Protein AF-A0A932I655-F1 (afdb_monomer_lite)

Structure (mmCIF, N/CA/C/O backbone):
data_AF-A0A932I655-F1
#
_entry.id   AF-A0A932I655-F1
#
loop_
_atom_site.group_PDB
_atom_site.id
_atom_site.type_symbol
_atom_site.label_atom_id
_atom_site.label_alt_id
_atom_site.label_comp_id
_atom_site.label_asym_id
_atom_site.label_entity_id
_atom_site.label_seq_id
_atom_site.pdbx_PDB_ins_code
_atom_site.Cartn_x
_atom_site.Cartn_y
_atom_site.Cartn_z
_atom_site.occupancy
_atom_site.B_iso_or_equiv
_atom_site.auth_seq_id
_atom_site.auth_comp_id
_atom_site.auth_asym_id
_atom_site.auth_atom_id
_atom_site.pdbx_PDB_model_num
ATOM 1 N N . MET A 1 1 ? -10.137 10.991 30.815 1.00 61.28 1 MET A N 1
ATOM 2 C CA . MET A 1 1 ? -9.898 9.771 30.017 1.00 61.28 1 MET A CA 1
ATOM 3 C C . MET A 1 1 ? -11.216 9.298 29.441 1.00 61.28 1 MET A C 1
ATOM 5 O O . MET A 1 1 ? -12.185 9.178 30.188 1.00 61.28 1 MET A O 1
ATOM 9 N N . ILE A 1 2 ? -11.272 9.048 28.134 1.00 71.94 2 ILE A N 1
ATOM 10 C CA . ILE A 1 2 ? -12.442 8.443 27.484 1.00 71.94 2 ILE A CA 1
ATOM 11 C C . ILE A 1 2 ? -12.494 6.956 27.869 1.00 71.94 2 ILE A C 1
ATOM 13 O O . ILE A 1 2 ? -11.466 6.283 27.880 1.00 71.94 2 ILE A O 1
ATOM 17 N N . SER A 1 3 ? -13.676 6.441 28.219 1.00 79.00 3 SER A N 1
ATOM 18 C CA . SER A 1 3 ? -13.844 5.015 28.521 1.00 79.00 3 SER A CA 1
ATOM 19 C C . SER A 1 3 ? -13.722 4.162 27.255 1.00 79.00 3 SER A C 1
ATOM 21 O O . SER A 1 3 ? -14.149 4.571 26.174 1.00 79.00 3 SER A O 1
ATOM 23 N N . GLU A 1 4 ? -13.204 2.938 27.385 1.00 71.62 4 GLU A N 1
ATOM 24 C CA . GLU A 1 4 ? -13.080 2.003 26.254 1.00 71.62 4 GLU A CA 1
ATOM 25 C C . GLU A 1 4 ? -14.420 1.719 25.553 1.00 71.62 4 GLU A C 1
ATOM 27 O O . GLU A 1 4 ? -14.463 1.515 24.339 1.00 71.62 4 GLU A O 1
ATOM 32 N N . GLU A 1 5 ? -15.527 1.736 26.298 1.00 74.88 5 GLU A N 1
ATOM 33 C CA . GLU A 1 5 ? -16.875 1.560 25.749 1.00 74.88 5 GLU A CA 1
ATOM 34 C C . GLU A 1 5 ? -17.250 2.694 24.791 1.00 74.88 5 GLU A C 1
ATOM 36 O O . GLU A 1 5 ? -17.739 2.437 23.688 1.00 74.88 5 GLU A O 1
ATOM 41 N N . LYS A 1 6 ? -16.934 3.939 25.165 1.00 72.88 6 LYS A N 1
ATOM 42 C CA . LYS A 1 6 ? -17.226 5.126 24.359 1.00 72.88 6 LYS A CA 1
ATOM 43 C C . LYS A 1 6 ? -16.331 5.198 23.117 1.00 72.88 6 LYS A C 1
ATOM 45 O O . LYS A 1 6 ? -16.801 5.581 22.051 1.00 72.88 6 LYS A O 1
ATOM 50 N N . ILE A 1 7 ? -15.081 4.730 23.206 1.00 75.25 7 ILE A N 1
ATOM 51 C CA . ILE A 1 7 ? -14.186 4.580 22.041 1.00 75.25 7 ILE A CA 1
ATOM 52 C C . ILE A 1 7 ? -14.782 3.598 21.022 1.00 75.25 7 ILE A C 1
ATOM 54 O O . ILE A 1 7 ? -14.847 3.905 19.831 1.00 75.25 7 ILE A O 1
ATOM 58 N N . ARG A 1 8 ? -15.263 2.430 21.471 1.00 74.06 8 ARG A N 1
ATOM 59 C CA . ARG A 1 8 ? -15.875 1.432 20.575 1.00 74.06 8 ARG A CA 1
ATOM 60 C C . ARG A 1 8 ? -17.149 1.946 19.914 1.00 74.06 8 ARG A C 1
ATOM 62 O O . ARG A 1 8 ? -17.414 1.600 18.763 1.00 74.06 8 ARG A O 1
ATOM 69 N N . GLU A 1 9 ? -17.944 2.733 20.627 1.00 78.81 9 GLU A N 1
ATOM 70 C CA . GLU A 1 9 ? -19.159 3.339 20.087 1.00 78.81 9 GLU A CA 1
ATOM 71 C C . GLU A 1 9 ? -18.836 4.359 18.988 1.00 78.81 9 GLU A C 1
ATOM 73 O O . GLU A 1 9 ? -19.359 4.252 17.879 1.00 78.81 9 GLU A O 1
ATOM 78 N N . LEU A 1 10 ? -17.881 5.256 19.239 1.00 76.75 10 LEU A N 1
ATOM 79 C CA . LEU A 1 10 ? -17.416 6.245 18.262 1.00 76.75 10 LEU A CA 1
ATOM 80 C C . LEU A 1 10 ? -16.793 5.582 17.026 1.00 76.75 10 LEU A C 1
ATOM 82 O O . LEU A 1 10 ? -17.091 5.959 15.896 1.00 76.75 10 LEU A O 1
ATOM 86 N N . GLN A 1 11 ? -16.014 4.514 17.207 1.00 71.31 11 GLN A N 1
ATOM 87 C CA . GLN A 1 11 ? -15.482 3.727 16.090 1.00 71.31 11 GLN A CA 1
ATOM 88 C C . GLN A 1 11 ? -16.575 3.009 15.284 1.00 71.31 11 GLN A C 1
ATOM 90 O O . GLN A 1 11 ? -16.427 2.811 14.077 1.00 71.31 11 GLN A O 1
ATOM 95 N N . ARG A 1 12 ? -17.691 2.614 15.913 1.00 75.38 12 ARG A N 1
ATOM 96 C CA . ARG A 1 12 ? -18.853 2.062 15.196 1.00 75.38 12 ARG A CA 1
ATOM 97 C C . ARG A 1 12 ? -19.578 3.130 14.382 1.00 75.38 12 ARG A C 1
ATOM 99 O O . ARG A 1 12 ? -20.025 2.809 13.286 1.00 75.38 12 ARG A O 1
ATOM 106 N N . LEU A 1 13 ? -19.689 4.355 14.891 1.00 73.69 13 LEU A N 1
ATOM 107 C CA . LEU A 1 13 ? -20.274 5.486 14.162 1.00 73.69 13 LEU A CA 1
ATOM 108 C C . LEU A 1 13 ? -19.425 5.857 12.939 1.00 73.69 13 LEU A C 1
ATOM 110 O O . LEU A 1 13 ? -19.951 5.954 11.831 1.00 73.69 13 LEU A O 1
ATOM 114 N N . LEU A 1 14 ? -18.099 5.878 13.097 1.00 71.81 14 LEU A N 1
ATOM 115 C CA . LEU A 1 14 ? -17.158 6.042 11.986 1.00 71.81 14 LEU A CA 1
ATOM 116 C C . LEU A 1 14 ? -17.314 4.957 10.916 1.00 71.81 14 LEU A C 1
ATOM 118 O O . LEU A 1 14 ? -17.383 5.253 9.725 1.00 71.81 14 LEU A O 1
ATOM 122 N N . LYS A 1 15 ? -17.463 3.689 11.321 1.00 68.06 15 LYS A N 1
ATOM 123 C CA . LYS A 1 15 ? -17.730 2.584 10.382 1.00 68.06 15 LYS A CA 1
ATOM 124 C C . LYS A 1 15 ? -19.077 2.696 9.662 1.00 68.06 15 LYS A C 1
ATOM 126 O O . LYS A 1 15 ? -19.229 2.100 8.598 1.00 68.06 15 LYS A O 1
ATOM 131 N N . LYS A 1 16 ? -20.050 3.418 10.223 1.00 75.38 16 LYS A N 1
ATOM 132 C CA . LYS A 1 16 ? -21.353 3.680 9.590 1.00 75.38 16 LYS A CA 1
ATOM 133 C C . LYS A 1 16 ? -21.316 4.849 8.599 1.00 75.38 16 LYS A C 1
ATOM 135 O O . LYS A 1 16 ? -22.322 5.085 7.937 1.00 75.38 16 LYS A O 1
ATOM 140 N N . GLY A 1 17 ? -20.172 5.520 8.455 1.00 65.75 17 GLY A N 1
ATOM 141 C CA . GLY A 1 17 ? -19.980 6.610 7.501 1.00 65.75 17 GLY A CA 1
ATOM 142 C C . GLY A 1 17 ? -20.273 7.997 8.067 1.00 65.75 17 GLY A C 1
ATOM 143 O O . GLY A 1 17 ? -20.437 8.929 7.284 1.00 65.75 17 GLY A O 1
ATOM 144 N N . GLU A 1 18 ? -20.342 8.155 9.394 1.00 74.25 18 GLU A N 1
ATOM 145 C CA . GLU A 1 18 ? -20.389 9.495 9.979 1.00 74.25 18 GLU A CA 1
ATOM 146 C C . GLU A 1 18 ? -19.063 10.238 9.735 1.00 74.25 18 GLU A C 1
ATOM 148 O O . GLU A 1 18 ? -17.986 9.653 9.904 1.00 74.25 18 GLU A O 1
ATOM 153 N N . PRO A 1 19 ? -19.115 11.518 9.329 1.00 72.44 19 PRO A N 1
ATOM 154 C CA . PRO A 1 19 ? -17.921 12.293 9.033 1.00 72.44 19 PRO A CA 1
ATOM 155 C C . PRO A 1 19 ? -17.091 12.546 10.301 1.00 72.44 19 PRO A C 1
ATOM 157 O O . PRO A 1 19 ? -17.574 13.090 11.294 1.00 72.44 19 PRO A O 1
ATOM 160 N N . GLU A 1 20 ? -15.797 12.215 10.233 1.00 73.50 20 GLU A N 1
ATOM 161 C CA . GLU A 1 20 ? -14.829 12.374 11.333 1.00 73.50 20 GLU A CA 1
ATOM 162 C C . GLU A 1 20 ? -14.814 13.791 11.931 1.00 73.50 20 GLU A C 1
ATOM 164 O O . GLU A 1 20 ? -14.620 13.960 13.137 1.00 73.50 20 GLU A O 1
ATOM 169 N N . GLY A 1 21 ? -15.053 14.810 11.099 1.00 72.69 21 GLY A N 1
ATOM 170 C CA . GLY A 1 21 ? -15.089 16.212 11.517 1.00 72.69 21 GLY A CA 1
ATOM 171 C C . GLY A 1 21 ? -16.189 16.517 12.535 1.00 72.69 21 GLY A C 1
ATOM 172 O O . GLY A 1 21 ? -15.927 17.193 13.528 1.00 72.69 21 GLY A O 1
ATOM 173 N N . GLU A 1 22 ? -17.390 15.966 12.345 1.00 74.69 22 GLU A N 1
ATOM 174 C CA . GLU A 1 22 ? -18.525 16.188 13.252 1.00 74.69 22 GLU A CA 1
ATOM 175 C C . GLU A 1 22 ? -18.302 15.490 14.597 1.00 74.69 22 GLU A C 1
ATOM 177 O O . GLU A 1 22 ? -18.552 16.057 15.666 1.00 74.69 22 GLU A O 1
ATOM 182 N N . ILE A 1 23 ? -17.728 14.285 14.560 1.00 77.50 23 ILE A N 1
ATOM 183 C CA . ILE A 1 23 ? -17.380 13.531 15.764 1.00 77.50 23 ILE A CA 1
ATOM 184 C C . ILE A 1 23 ? -16.289 14.268 16.553 1.00 77.50 23 ILE A C 1
ATOM 186 O O . ILE A 1 23 ? -16.411 14.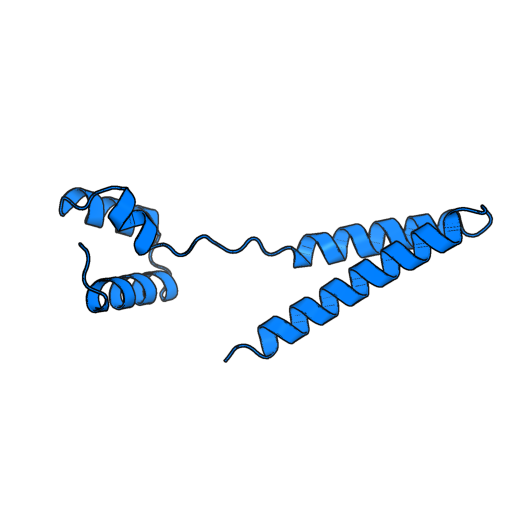429 17.770 1.00 77.50 23 ILE A O 1
ATOM 190 N N . ARG A 1 24 ? -15.267 14.800 15.874 1.00 78.19 24 ARG A N 1
ATOM 191 C CA . ARG A 1 24 ? -14.205 15.593 16.507 1.00 78.19 24 ARG A CA 1
ATOM 192 C C . ARG A 1 24 ? -14.745 16.871 17.150 1.00 78.19 24 ARG A C 1
ATOM 194 O O . ARG A 1 24 ? -14.361 17.188 18.275 1.00 78.19 24 ARG A O 1
ATOM 201 N N . GLU A 1 25 ? -15.649 17.588 16.483 1.00 78.31 25 GLU A N 1
ATOM 202 C CA . GLU A 1 25 ? -16.289 18.777 17.057 1.00 78.31 25 GLU A CA 1
ATOM 203 C C . GLU A 1 25 ? -17.159 18.446 18.272 1.00 78.31 25 GLU A C 1
ATOM 205 O O . GLU A 1 25 ? -17.106 19.155 19.280 1.00 78.31 25 GLU A O 1
ATOM 210 N N . SER A 1 26 ? -17.928 17.356 18.216 1.00 79.19 26 SER A N 1
ATOM 211 C CA . SER A 1 26 ? -18.768 16.932 19.339 1.00 79.19 26 SER A CA 1
ATOM 212 C C . SER A 1 26 ? -17.941 16.567 20.578 1.00 79.19 26 SER A C 1
ATOM 214 O O . SER A 1 26 ? -18.311 16.941 21.693 1.00 79.19 26 SER A O 1
ATOM 216 N N . LEU A 1 27 ? -16.784 15.919 20.394 1.00 80.75 27 LEU A N 1
ATOM 217 C CA . LEU A 1 27 ? -15.850 15.587 21.471 1.00 80.75 27 LEU A CA 1
ATOM 218 C C . LEU A 1 27 ? -15.173 16.836 22.047 1.00 80.75 27 LEU A C 1
ATOM 220 O O . LEU A 1 27 ? -15.071 16.961 23.267 1.00 80.75 27 LEU A O 1
ATOM 224 N N . LYS A 1 28 ? -14.801 17.806 21.199 1.00 81.25 28 LYS A N 1
ATOM 225 C CA . LYS A 1 28 ? -14.288 19.107 21.661 1.00 81.25 28 LYS A CA 1
ATOM 226 C C . LYS A 1 28 ? -15.3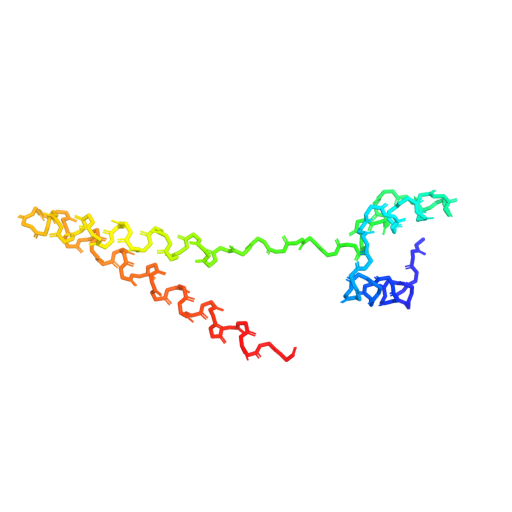22 19.865 22.496 1.00 81.25 28 LYS A C 1
ATOM 228 O O . LYS A 1 28 ? -14.981 20.405 23.544 1.00 81.25 28 LYS A O 1
ATOM 233 N N . ARG A 1 29 ? -16.599 19.864 22.090 1.00 83.62 29 ARG A N 1
ATOM 234 C CA . ARG A 1 29 ? -17.697 20.486 22.861 1.00 83.62 29 ARG A CA 1
ATOM 235 C C . ARG A 1 29 ? -17.966 19.789 24.196 1.00 83.62 29 ARG A C 1
ATOM 237 O O . ARG A 1 29 ? -18.417 20.440 25.131 1.00 83.62 29 ARG A O 1
ATOM 244 N N . GLN A 1 30 ? -17.679 18.491 24.294 1.00 82.06 30 GLN A N 1
ATOM 245 C CA . GLN A 1 30 ? -17.776 17.718 25.538 1.00 82.06 30 GLN A CA 1
ATOM 246 C C . GLN A 1 30 ? -16.582 17.943 26.487 1.00 82.06 30 GLN A C 1
ATOM 248 O O . GLN A 1 30 ? -16.582 17.399 27.589 1.00 82.06 30 GLN A O 1
ATOM 253 N N . GLY A 1 31 ? -15.596 18.760 26.096 1.00 83.19 31 GLY A N 1
ATOM 254 C CA . GLY A 1 31 ? -14.457 19.131 26.940 1.00 83.19 31 GLY A CA 1
ATOM 255 C C . GLY A 1 31 ? -13.307 18.123 26.940 1.00 83.19 31 GLY A C 1
ATOM 256 O O . GLY A 1 31 ? -12.439 18.214 27.805 1.00 83.19 31 GLY A O 1
ATOM 257 N N . TYR A 1 32 ? -13.286 17.174 25.997 1.00 82.44 32 TYR A N 1
ATOM 258 C CA . TYR A 1 32 ? -12.172 16.235 25.850 1.00 82.44 32 TYR A CA 1
ATOM 259 C C . TYR A 1 32 ? -10.943 16.922 25.255 1.00 82.44 32 TYR A C 1
ATOM 261 O O . TYR A 1 32 ? -11.056 17.803 24.394 1.00 82.44 32 TYR A O 1
ATOM 269 N N . THR A 1 33 ? -9.760 16.511 25.709 1.00 81.81 33 THR A N 1
ATOM 270 C CA . THR A 1 33 ? -8.496 17.054 25.203 1.00 81.81 33 THR A CA 1
ATOM 271 C C . THR A 1 33 ? -8.164 16.484 23.825 1.00 81.81 33 THR A C 1
ATOM 273 O O . THR A 1 33 ? -8.651 15.429 23.420 1.00 81.81 33 THR A O 1
ATOM 276 N N . GLU A 1 34 ? -7.319 17.189 23.074 1.00 75.06 34 GLU A N 1
ATOM 277 C CA . GLU A 1 34 ? -6.923 16.780 21.721 1.00 75.06 34 GLU A CA 1
ATOM 278 C C . GLU A 1 34 ? -6.219 15.408 21.715 1.00 75.06 34 GLU A C 1
ATOM 280 O O . GLU A 1 34 ? -6.456 14.597 20.825 1.00 75.06 34 GLU A O 1
ATOM 285 N N . GLU A 1 35 ? -5.463 15.104 22.773 1.00 73.94 35 GLU A N 1
ATOM 286 C CA . GLU A 1 35 ? -4.817 13.803 22.995 1.00 73.94 35 GLU A CA 1
ATOM 287 C C . GLU A 1 35 ? -5.830 12.664 23.197 1.00 73.94 35 GLU A C 1
ATOM 289 O O . GLU A 1 35 ? -5.635 11.553 22.708 1.00 73.94 35 GLU A O 1
ATOM 294 N N . GLU A 1 36 ? -6.936 12.920 23.901 1.00 73.25 36 GLU A N 1
ATOM 295 C CA . GLU A 1 36 ? -8.000 11.929 24.104 1.00 73.25 36 GLU A CA 1
ATOM 296 C C . GLU A 1 36 ? -8.788 11.678 22.819 1.00 73.25 36 GLU A C 1
ATOM 298 O O . GLU A 1 36 ? -9.211 10.555 22.553 1.00 73.25 36 GLU A O 1
ATOM 303 N N . ILE A 1 37 ? -8.960 12.716 22.003 1.00 75.56 37 ILE A N 1
ATOM 304 C CA . ILE A 1 37 ? -9.595 12.630 20.689 1.00 75.56 37 ILE A CA 1
ATOM 305 C C . ILE A 1 37 ? -8.752 11.746 19.762 1.00 75.56 37 ILE A C 1
ATOM 307 O O . ILE A 1 37 ? -9.298 10.839 19.138 1.00 75.56 37 ILE A O 1
ATOM 311 N N . GLU A 1 38 ? -7.433 11.941 19.708 1.00 73.06 38 GLU A N 1
ATOM 312 C CA . GLU A 1 38 ? -6.535 11.117 18.883 1.00 73.06 38 GLU A CA 1
ATOM 313 C C . GLU A 1 38 ? -6.550 9.629 19.262 1.00 73.06 38 GLU A C 1
ATOM 315 O O . GLU A 1 38 ? -6.387 8.778 18.392 1.00 73.06 38 GLU A O 1
ATOM 320 N N . GLN A 1 39 ? -6.832 9.280 20.520 1.00 72.56 39 GLN A N 1
ATOM 321 C CA . GLN A 1 39 ? -6.986 7.874 20.925 1.00 72.56 39 GLN A CA 1
ATOM 322 C C . GLN A 1 39 ? -8.216 7.195 20.300 1.00 72.56 39 GLN A C 1
ATOM 324 O O . GLN A 1 39 ? -8.246 5.970 20.167 1.00 72.56 39 GLN A O 1
ATOM 329 N N . VAL A 1 40 ? -9.238 7.966 19.914 1.00 71.06 40 VAL A N 1
ATOM 330 C CA . VAL A 1 40 ? -10.456 7.439 19.279 1.00 71.06 40 VAL A CA 1
ATOM 331 C C . VAL A 1 40 ? -10.216 7.144 17.799 1.00 71.06 40 VAL A C 1
ATOM 333 O O . VAL A 1 40 ? -10.656 6.107 17.286 1.00 71.06 40 VAL A O 1
ATOM 336 N N . PHE A 1 41 ? -9.505 8.046 17.122 1.00 67.44 41 PHE A N 1
ATOM 337 C CA . PHE A 1 41 ? -9.208 7.957 15.699 1.00 67.44 41 PHE A CA 1
ATOM 338 C C . PHE A 1 41 ? -7.908 7.178 15.497 1.00 67.44 41 PHE A C 1
ATOM 340 O O . PHE A 1 41 ? -6.813 7.730 15.548 1.00 67.44 41 PHE A O 1
ATOM 347 N N . VAL A 1 42 ? -8.024 5.869 15.252 1.00 64.38 42 VAL A N 1
ATOM 348 C CA . VAL A 1 42 ? -6.869 5.048 14.859 1.00 64.38 42 VAL A CA 1
ATOM 349 C C . VAL A 1 42 ? -6.222 5.700 13.630 1.00 64.38 42 VAL A C 1
ATOM 351 O O . VAL A 1 42 ? -6.943 5.960 12.662 1.00 64.38 42 VAL A O 1
ATOM 354 N N . PRO A 1 43 ? -4.900 5.966 13.628 1.00 60.47 43 PRO A N 1
ATOM 355 C CA . PRO A 1 43 ? -4.243 6.593 12.491 1.00 60.47 43 PRO A CA 1
ATOM 356 C C . PRO A 1 43 ? -4.535 5.773 11.239 1.00 60.47 43 PRO A C 1
ATOM 358 O O . PRO A 1 43 ? -4.295 4.561 11.211 1.00 60.47 43 PRO A O 1
ATOM 361 N N . HIS A 1 44 ? -5.088 6.432 10.220 1.00 58.44 44 HIS A N 1
ATOM 362 C CA . HIS A 1 44 ? -5.415 5.796 8.954 1.00 58.44 44 HIS A CA 1
ATOM 363 C C . HIS A 1 44 ? -4.136 5.161 8.401 1.00 58.44 44 HIS A C 1
ATOM 365 O O . HIS A 1 44 ? -3.193 5.866 8.034 1.00 58.44 44 HIS A O 1
ATOM 371 N N . GLN A 1 45 ? -4.056 3.827 8.406 1.00 58.97 45 GLN A N 1
ATOM 372 C CA . GLN A 1 45 ? -2.873 3.156 7.884 1.00 58.97 45 GLN A CA 1
ATOM 373 C C . GLN A 1 45 ? -2.821 3.406 6.385 1.00 58.97 45 GLN A C 1
ATOM 375 O O . GLN A 1 45 ? -3.726 3.023 5.647 1.00 58.97 45 GLN A O 1
ATOM 380 N N . TYR A 1 46 ? -1.771 4.098 5.955 1.00 62.78 46 TYR A N 1
ATOM 381 C CA . TYR A 1 46 ? -1.596 4.470 4.564 1.00 62.78 46 TYR A CA 1
ATOM 382 C C . TYR A 1 46 ? -1.523 3.215 3.688 1.00 62.78 46 TYR A C 1
ATOM 384 O O . TYR A 1 46 ? -0.622 2.387 3.842 1.00 62.78 46 TYR A O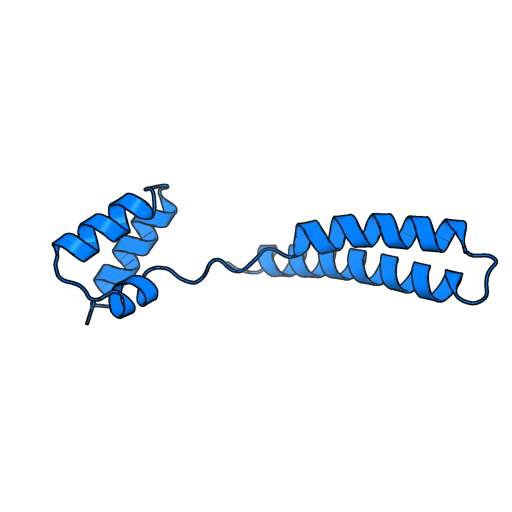 1
ATOM 392 N N . ASP A 1 47 ? -2.481 3.065 2.772 1.00 74.25 47 ASP A N 1
ATOM 393 C CA . ASP A 1 47 ? -2.548 1.914 1.877 1.00 74.25 47 ASP A CA 1
ATOM 394 C C . ASP A 1 47 ? -1.500 2.031 0.759 1.00 74.25 47 ASP A C 1
ATOM 396 O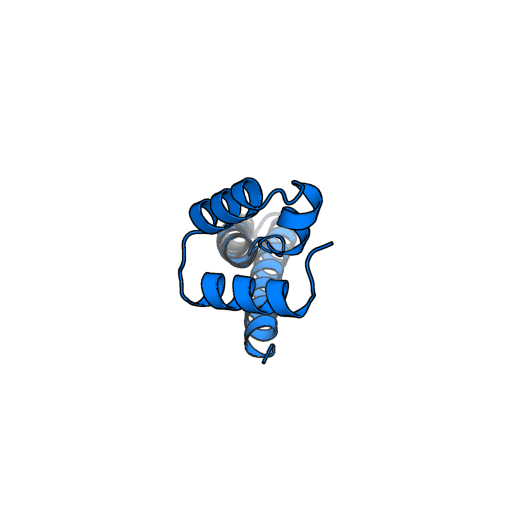 O . ASP A 1 47 ? -1.707 2.663 -0.279 1.00 74.25 47 ASP A O 1
ATOM 400 N N . MET A 1 48 ? -0.349 1.392 0.972 1.00 78.56 48 MET A N 1
ATOM 401 C CA . MET A 1 48 ? 0.763 1.363 0.017 1.00 78.56 48 MET A CA 1
ATOM 402 C C . MET A 1 48 ? 0.490 0.489 -1.220 1.00 78.56 48 MET A C 1
ATOM 404 O O . MET A 1 48 ? 1.298 0.490 -2.151 1.00 78.56 48 MET A O 1
ATOM 408 N N . ARG A 1 49 ? -0.634 -0.243 -1.290 1.00 81.88 49 ARG A N 1
ATOM 409 C CA . ARG A 1 49 ? -0.927 -1.159 -2.409 1.00 81.88 49 ARG A CA 1
ATOM 410 C C . ARG A 1 49 ? -0.964 -0.439 -3.750 1.00 81.88 49 ARG A C 1
ATOM 412 O O . ARG A 1 49 ? -0.351 -0.903 -4.709 1.00 81.88 49 ARG A O 1
ATOM 419 N N . SER A 1 50 ? -1.633 0.708 -3.812 1.00 83.88 50 SER A N 1
ATOM 420 C CA . SER A 1 50 ? -1.707 1.509 -5.038 1.00 83.88 50 SER A CA 1
ATOM 421 C C . SER A 1 50 ? -0.311 1.898 -5.533 1.00 83.88 50 SER A C 1
ATOM 423 O O . SER A 1 50 ? -0.033 1.817 -6.727 1.00 83.88 50 SER A O 1
ATOM 425 N N . TRP A 1 51 ? 0.607 2.213 -4.617 1.00 87.38 51 TRP A N 1
ATOM 426 C CA . TRP A 1 51 ? 1.993 2.533 -4.954 1.00 87.38 51 TRP A CA 1
ATOM 427 C C . TRP A 1 51 ? 2.789 1.323 -5.428 1.00 87.38 51 TRP A C 1
ATOM 429 O O . TRP A 1 51 ? 3.483 1.424 -6.438 1.00 87.38 51 TRP A O 1
ATOM 439 N N . TYR A 1 52 ? 2.665 0.172 -4.760 1.00 88.25 52 TYR A N 1
ATOM 440 C CA . TYR A 1 52 ? 3.315 -1.065 -5.205 1.00 88.25 52 TYR A CA 1
ATOM 441 C C . TYR A 1 52 ? 2.871 -1.471 -6.611 1.00 88.25 52 TYR A C 1
ATOM 443 O O . TYR A 1 52 ? 3.702 -1.882 -7.417 1.00 88.25 52 TYR A O 1
ATOM 451 N N . MET A 1 53 ? 1.585 -1.304 -6.929 1.00 90.44 53 MET A N 1
ATOM 452 C CA . MET A 1 53 ? 1.059 -1.576 -8.264 1.00 90.44 53 MET A CA 1
ATOM 453 C C . MET A 1 53 ? 1.617 -0.593 -9.302 1.00 90.44 53 MET A C 1
ATOM 455 O O . MET A 1 53 ? 2.173 -1.028 -10.309 1.00 90.44 53 MET A O 1
ATOM 459 N N . ILE A 1 54 ? 1.509 0.718 -9.055 1.00 92.31 54 ILE A N 1
ATOM 460 C CA . ILE A 1 54 ? 1.955 1.754 -10.000 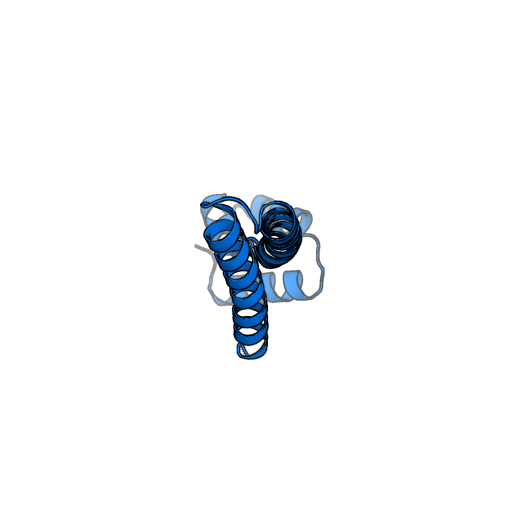1.00 92.31 54 ILE A CA 1
ATOM 461 C C . ILE A 1 54 ? 3.458 1.627 -10.268 1.00 92.31 54 ILE A C 1
ATOM 463 O O . ILE A 1 54 ? 3.877 1.499 -11.420 1.00 92.31 54 ILE A O 1
ATOM 467 N N . PHE A 1 55 ? 4.277 1.609 -9.214 1.00 92.94 55 PHE A N 1
ATOM 468 C CA . PHE A 1 55 ? 5.724 1.492 -9.370 1.00 92.94 55 PHE A CA 1
ATOM 469 C C . PHE A 1 55 ? 6.135 0.121 -9.897 1.00 92.94 55 PHE A C 1
ATOM 471 O O . PHE A 1 55 ? 7.034 0.052 -10.728 1.00 92.94 55 PHE A O 1
ATOM 478 N N . GLY A 1 56 ? 5.462 -0.954 -9.482 1.00 92.44 56 GLY A N 1
ATOM 479 C CA . GLY A 1 56 ? 5.715 -2.297 -9.995 1.00 92.44 56 GLY A CA 1
ATOM 480 C C . GLY A 1 56 ? 5.549 -2.374 -11.510 1.00 92.44 56 GLY A C 1
ATOM 481 O O . GLY A 1 56 ? 6.438 -2.880 -12.193 1.00 92.44 56 GLY A O 1
ATOM 482 N N . VAL A 1 57 ? 4.475 -1.802 -12.063 1.00 94.50 57 VAL A N 1
ATOM 483 C CA . VAL A 1 57 ? 4.250 -1.757 -13.518 1.00 94.50 57 VAL A CA 1
ATOM 484 C C . VAL A 1 57 ? 5.300 -0.890 -14.220 1.00 94.50 57 VAL A C 1
ATOM 486 O O . VAL A 1 57 ? 5.931 -1.354 -15.170 1.00 94.50 57 VAL A O 1
ATOM 489 N N . LEU A 1 58 ? 5.535 0.337 -13.742 1.00 95.31 58 LEU A N 1
ATOM 490 C CA . LEU A 1 58 ? 6.482 1.269 -14.370 1.00 95.31 58 LEU A CA 1
ATOM 491 C C . LEU A 1 58 ? 7.918 0.731 -14.376 1.00 95.31 58 LEU A C 1
ATOM 493 O O . LEU A 1 58 ? 8.595 0.772 -15.403 1.00 95.31 58 LEU A O 1
ATOM 497 N N . ILE A 1 59 ? 8.374 0.188 -13.247 1.00 93.06 59 ILE A N 1
ATOM 498 C CA . ILE A 1 59 ? 9.725 -0.360 -13.096 1.00 93.06 59 ILE A CA 1
ATOM 499 C C . ILE A 1 59 ? 9.881 -1.638 -13.922 1.00 93.06 59 ILE A C 1
ATOM 501 O O . ILE A 1 59 ? 10.920 -1.828 -14.549 1.00 93.06 59 ILE A O 1
ATOM 505 N N . THR A 1 60 ? 8.853 -2.487 -13.999 1.00 93.31 60 THR A N 1
ATOM 506 C CA . THR A 1 60 ? 8.899 -3.684 -14.855 1.00 93.31 60 THR A CA 1
ATOM 507 C C . THR A 1 60 ? 9.016 -3.304 -16.333 1.00 93.31 60 THR A C 1
ATOM 509 O O . THR A 1 60 ? 9.847 -3.869 -17.044 1.00 93.31 60 THR A O 1
ATOM 512 N N . LEU A 1 61 ? 8.249 -2.310 -16.797 1.00 93.25 61 LEU A N 1
ATOM 513 C CA . LEU A 1 61 ? 8.345 -1.796 -18.169 1.00 93.25 61 LEU A CA 1
ATOM 514 C C . LEU A 1 61 ? 9.722 -1.181 -18.457 1.00 93.25 61 LEU A C 1
ATOM 516 O O . LEU A 1 61 ? 10.308 -1.456 -19.504 1.00 93.25 61 LEU A O 1
ATOM 520 N N . ALA A 1 62 ? 10.270 -0.410 -17.515 1.00 91.69 62 ALA A N 1
ATOM 521 C CA . ALA A 1 62 ? 11.620 0.136 -17.627 1.00 91.69 62 ALA A CA 1
ATOM 522 C C . ALA A 1 62 ? 12.678 -0.980 -17.684 1.00 91.69 62 ALA A C 1
ATOM 524 O O . ALA A 1 62 ? 13.559 -0.956 -18.541 1.00 91.69 62 ALA A O 1
ATOM 525 N N . GLY A 1 63 ? 12.570 -1.997 -16.827 1.00 90.19 63 GLY A N 1
ATOM 526 C CA . GLY A 1 63 ? 13.459 -3.158 -16.827 1.00 90.19 63 GLY A CA 1
ATOM 527 C C . GLY A 1 63 ? 13.409 -3.943 -18.139 1.00 90.19 63 GLY A C 1
ATOM 528 O O . GLY A 1 63 ? 14.454 -4.336 -18.654 1.00 90.19 63 GLY A O 1
ATOM 529 N N . LEU A 1 64 ? 12.219 -4.108 -18.728 1.00 90.56 64 LEU A N 1
ATOM 530 C CA . LEU A 1 64 ? 12.046 -4.726 -20.047 1.00 90.56 64 LEU A CA 1
ATOM 531 C C . LEU A 1 64 ? 12.709 -3.899 -21.153 1.00 90.56 64 LEU A C 1
ATOM 533 O O . LEU A 1 64 ? 13.437 -4.454 -21.977 1.00 90.56 64 LEU A O 1
ATOM 537 N N . PHE A 1 65 ? 12.515 -2.579 -21.144 1.00 91.12 65 PHE A N 1
ATOM 538 C CA . PHE A 1 65 ? 13.134 -1.671 -22.110 1.00 91.12 65 PHE A CA 1
ATOM 539 C C . PHE A 1 65 ? 14.670 -1.692 -22.021 1.00 91.12 65 PHE A C 1
ATOM 541 O O . PHE A 1 65 ? 15.360 -1.759 -23.037 1.00 91.12 65 PHE A O 1
ATOM 548 N N . TYR A 1 66 ? 15.217 -1.722 -20.804 1.00 89.81 66 TYR A N 1
ATOM 549 C CA . TYR A 1 66 ? 16.658 -1.728 -20.552 1.00 89.81 66 TYR A CA 1
ATOM 550 C C . TYR A 1 66 ? 17.265 -3.128 -20.395 1.00 89.81 66 TYR A C 1
ATOM 552 O O . TYR A 1 66 ? 18.428 -3.237 -20.007 1.00 89.81 66 TYR A O 1
ATOM 560 N N . CYS A 1 67 ? 16.547 -4.207 -20.729 1.00 81.88 67 CYS A N 1
ATOM 561 C CA . CYS A 1 67 ? 16.960 -5.593 -20.452 1.00 81.88 67 CYS A CA 1
ATOM 562 C C . CYS A 1 67 ? 18.312 -5.991 -21.087 1.00 81.88 67 CYS A C 1
ATOM 564 O O . CYS A 1 67 ? 18.943 -6.956 -20.662 1.00 81.88 67 CYS A O 1
ATOM 566 N N . LYS A 1 68 ? 18.772 -5.255 -22.107 1.00 86.38 68 LYS A N 1
ATOM 567 C CA . LYS A 1 68 ? 20.076 -5.451 -22.768 1.00 86.38 68 LYS A CA 1
ATOM 568 C C . LYS A 1 68 ? 21.248 -4.772 -22.050 1.00 86.38 68 LYS A C 1
ATOM 570 O O . LYS A 1 68 ? 22.396 -5.021 -22.401 1.00 86.38 68 LYS A O 1
ATOM 575 N N . THR A 1 69 ? 20.973 -3.916 -21.073 1.00 87.25 69 THR A N 1
ATOM 576 C CA . THR A 1 69 ? 21.988 -3.262 -20.242 1.00 87.25 69 THR A CA 1
ATOM 577 C C . THR A 1 69 ? 22.270 -4.107 -18.996 1.00 87.25 69 THR A C 1
ATOM 579 O O . THR A 1 69 ? 21.360 -4.778 -18.501 1.00 87.25 69 THR A O 1
ATOM 582 N N . PRO A 1 70 ? 23.490 -4.060 -18.433 1.00 81.38 70 PRO A N 1
ATOM 583 C CA . PRO A 1 70 ? 23.848 -4.862 -17.259 1.00 81.38 70 PRO A CA 1
ATOM 584 C C . PRO A 1 70 ? 22.969 -4.583 -16.024 1.00 81.38 70 PRO A C 1
ATOM 586 O O . PRO A 1 70 ? 22.824 -5.455 -15.174 1.00 81.38 70 PRO A O 1
ATOM 589 N N . GLY A 1 71 ? 22.335 -3.406 -15.935 1.00 84.25 71 GLY A N 1
ATOM 590 C CA . GLY A 1 71 ? 21.402 -3.058 -14.855 1.00 84.25 71 GLY A CA 1
ATOM 591 C C . GLY A 1 71 ? 19.935 -3.422 -15.118 1.00 84.25 71 GLY A C 1
ATOM 592 O O . GLY A 1 71 ? 19.149 -3.491 -14.174 1.00 84.25 71 GLY A O 1
ATOM 593 N N . GLY A 1 72 ? 19.544 -3.689 -16.369 1.00 87.31 72 GLY A N 1
ATOM 594 C CA . GLY A 1 72 ? 18.141 -3.907 -16.741 1.00 87.31 72 GLY A CA 1
ATOM 595 C C . GLY A 1 72 ? 17.503 -5.115 -16.058 1.00 87.31 72 GLY A C 1
ATOM 596 O O . GLY A 1 72 ? 16.351 -5.048 -15.635 1.00 87.31 72 GLY A O 1
ATOM 597 N N . LEU A 1 73 ? 18.275 -6.192 -15.870 1.00 89.31 73 LEU A N 1
ATOM 598 C CA . LEU A 1 73 ? 17.813 -7.388 -15.162 1.00 89.31 73 LEU A CA 1
ATOM 599 C C . LEU A 1 73 ? 17.489 -7.093 -13.687 1.00 89.31 73 LEU A C 1
ATOM 601 O O . LEU A 1 73 ? 16.465 -7.551 -13.187 1.00 89.31 73 LEU A O 1
ATOM 605 N N . MET A 1 74 ? 18.310 -6.291 -12.998 1.00 91.44 74 MET A N 1
ATOM 606 C CA . MET A 1 74 ? 18.038 -5.891 -11.609 1.00 91.44 74 MET A CA 1
ATOM 607 C C . MET A 1 74 ? 16.778 -5.031 -11.502 1.00 91.44 74 MET A C 1
ATOM 609 O O . MET A 1 74 ? 15.957 -5.251 -10.615 1.00 91.44 74 MET A O 1
ATOM 613 N N . VAL A 1 75 ? 16.599 -4.088 -12.430 1.00 90.31 75 VAL A N 1
ATOM 614 C CA . VAL A 1 75 ? 15.401 -3.237 -12.492 1.00 90.31 75 VAL A CA 1
ATOM 615 C C . VAL A 1 75 ? 14.152 -4.090 -12.728 1.00 90.31 75 VAL A C 1
ATOM 617 O O . VAL A 1 75 ? 13.143 -3.912 -12.051 1.00 90.31 75 VAL A O 1
ATOM 620 N N . LEU A 1 76 ? 14.227 -5.077 -13.620 1.00 92.00 76 LEU A N 1
ATOM 621 C CA . LEU A 1 76 ? 13.119 -5.992 -13.885 1.00 92.00 76 LEU A CA 1
ATOM 622 C C . LEU A 1 76 ? 12.760 -6.834 -12.652 1.00 92.00 76 LEU A C 1
ATOM 624 O O . LEU A 1 76 ? 11.584 -6.945 -12.304 1.00 92.00 76 LEU A O 1
ATOM 628 N N . LEU A 1 77 ? 13.759 -7.377 -11.949 1.00 93.06 77 LEU A N 1
ATOM 629 C CA . LEU A 1 77 ? 13.544 -8.118 -10.702 1.00 93.06 77 LEU A CA 1
ATOM 630 C C . LEU A 1 77 ? 12.919 -7.241 -9.608 1.00 93.06 77 LEU A C 1
ATOM 632 O O . LEU A 1 77 ? 12.035 -7.707 -8.889 1.00 93.06 77 LEU A O 1
ATOM 636 N N . LEU A 1 78 ? 13.320 -5.970 -9.510 1.00 93.50 78 LEU A N 1
ATOM 637 C CA . LEU A 1 78 ? 12.722 -5.012 -8.579 1.00 93.50 78 LEU A CA 1
ATOM 638 C C . LEU A 1 78 ? 11.239 -4.759 -8.897 1.00 93.50 78 LEU A C 1
ATOM 640 O O . LEU A 1 78 ? 10.407 -4.756 -7.990 1.00 93.50 78 LEU A O 1
ATOM 644 N N . GLY A 1 79 ? 10.895 -4.596 -10.176 1.00 92.00 79 GLY A N 1
ATOM 645 C CA . GLY A 1 79 ? 9.508 -4.436 -10.621 1.00 92.00 79 GLY A CA 1
ATOM 646 C C . GLY A 1 79 ? 8.640 -5.649 -10.273 1.00 92.00 79 GLY A C 1
ATOM 647 O O . GLY A 1 79 ? 7.566 -5.501 -9.685 1.00 92.00 79 GLY A O 1
ATOM 648 N N . LEU A 1 80 ? 9.146 -6.859 -10.532 1.00 93.25 80 LEU A N 1
ATOM 649 C CA . LEU A 1 80 ? 8.470 -8.107 -10.160 1.00 93.25 80 LEU A CA 1
ATOM 650 C C . LEU A 1 80 ? 8.304 -8.253 -8.642 1.00 93.25 80 LEU A C 1
ATOM 652 O O . LEU A 1 80 ? 7.252 -8.692 -8.177 1.00 93.25 80 LEU A O 1
ATOM 656 N N . TYR A 1 81 ? 9.308 -7.854 -7.860 1.00 94.56 81 TYR A N 1
ATOM 657 C CA . TYR A 1 81 ? 9.234 -7.873 -6.400 1.00 94.56 81 TYR A CA 1
ATOM 658 C C . TYR A 1 81 ? 8.146 -6.933 -5.856 1.00 94.56 81 TYR A C 1
ATOM 660 O O . TYR A 1 81 ? 7.419 -7.293 -4.927 1.00 94.56 81 TYR A O 1
ATOM 668 N N . LEU A 1 82 ? 7.986 -5.745 -6.445 1.00 92.00 82 LEU A N 1
ATOM 669 C CA . LEU A 1 82 ? 6.925 -4.806 -6.070 1.00 92.00 82 LEU A CA 1
ATOM 670 C C . LEU A 1 82 ? 5.529 -5.363 -6.380 1.00 92.00 82 LEU A C 1
ATOM 672 O O . LEU A 1 82 ? 4.635 -5.280 -5.538 1.00 92.00 82 LEU A O 1
ATOM 676 N N . LEU A 1 83 ? 5.353 -6.012 -7.533 1.00 92.38 83 LEU A N 1
ATOM 677 C CA . LEU A 1 83 ? 4.093 -6.678 -7.888 1.00 92.38 83 LEU A CA 1
ATOM 678 C C . LEU A 1 83 ? 3.792 -7.876 -6.973 1.00 92.38 83 LEU A C 1
ATOM 680 O O . LEU A 1 83 ? 2.649 -8.075 -6.560 1.00 92.38 83 LEU A O 1
ATOM 684 N N . TYR A 1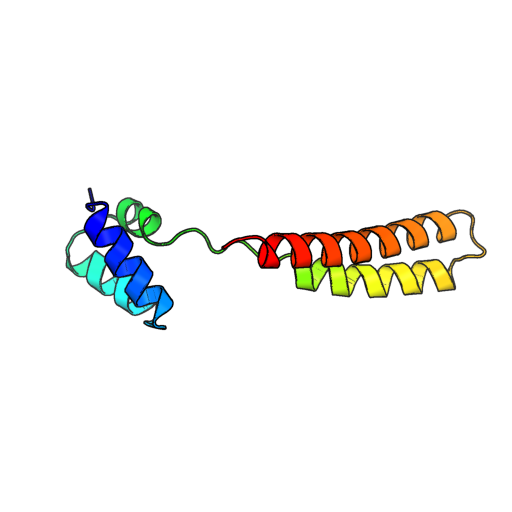 84 ? 4.814 -8.643 -6.591 1.00 93.00 84 TYR A N 1
ATOM 685 C CA . TYR A 1 84 ? 4.672 -9.698 -5.586 1.00 93.00 84 TYR A CA 1
ATOM 686 C C . TYR A 1 84 ? 4.268 -9.133 -4.216 1.00 93.00 84 TYR A C 1
ATOM 688 O O . TYR A 1 84 ? 3.412 -9.697 -3.532 1.00 93.00 84 TYR A O 1
ATOM 696 N N . SER A 1 85 ? 4.846 -7.994 -3.826 1.00 90.38 85 SER A N 1
ATOM 697 C CA . SER A 1 85 ? 4.518 -7.310 -2.571 1.00 90.38 85 SER A CA 1
ATOM 698 C C . SER A 1 85 ? 3.065 -6.830 -2.565 1.00 90.38 85 SER A C 1
ATOM 700 O O . SER A 1 85 ? 2.365 -7.041 -1.579 1.00 90.38 85 SER A O 1
ATOM 702 N N . TYR A 1 86 ? 2.570 -6.307 -3.691 1.00 89.88 86 TYR A N 1
ATOM 703 C CA . TYR A 1 86 ? 1.157 -5.968 -3.879 1.00 89.88 86 TYR A CA 1
ATOM 704 C C . TYR A 1 86 ? 0.221 -7.168 -3.645 1.00 89.88 86 TYR A C 1
ATOM 706 O O . TYR A 1 86 ? -0.730 -7.068 -2.865 1.00 89.88 86 TYR A O 1
ATOM 714 N N . ASP A 1 87 ? 0.499 -8.319 -4.269 1.00 88.31 87 ASP A N 1
ATOM 715 C CA . ASP A 1 87 ? -0.312 -9.534 -4.092 1.00 88.31 87 ASP A CA 1
ATOM 716 C C . ASP A 1 87 ? -0.267 -10.048 -2.642 1.00 88.31 87 ASP A C 1
ATOM 718 O O . ASP A 1 87 ? -1.294 -10.410 -2.057 1.00 88.31 87 ASP A O 1
ATOM 722 N N . LYS A 1 88 ? 0.915 -10.015 -2.015 1.00 88.25 88 LYS A N 1
ATOM 723 C CA . LYS A 1 88 ? 1.098 -10.401 -0.611 1.00 88.25 88 LYS A CA 1
ATOM 724 C C . LYS A 1 88 ? 0.294 -9.506 0.339 1.00 88.25 88 LYS A C 1
ATOM 726 O O . LYS A 1 88 ? -0.373 -10.029 1.234 1.00 88.25 88 LYS A O 1
ATOM 731 N N . GLU A 1 89 ? 0.315 -8.189 0.138 1.00 84.50 89 GLU A N 1
ATOM 732 C CA . GLU A 1 89 ? -0.460 -7.221 0.927 1.00 84.50 89 GLU A CA 1
ATOM 733 C C . GLU A 1 89 ? -1.974 -7.443 0.739 1.00 84.50 89 GLU A C 1
ATOM 735 O O . GLU A 1 89 ? -2.741 -7.463 1.704 1.00 84.50 89 GLU A O 1
ATOM 740 N N . GLY A 1 90 ? -2.413 -7.713 -0.497 1.00 81.88 90 GLY A N 1
ATOM 741 C CA . GLY A 1 90 ? -3.804 -8.051 -0.809 1.00 81.88 90 GLY A CA 1
ATOM 742 C C . GLY A 1 90 ? -4.281 -9.325 -0.105 1.00 81.88 90 GLY A C 1
ATOM 743 O O . GLY A 1 90 ? -5.383 -9.363 0.450 1.00 81.88 90 GLY A O 1
ATOM 744 N N . LYS A 1 91 ? -3.436 -10.361 -0.064 1.00 82.31 91 LYS A N 1
ATOM 745 C CA . LYS A 1 91 ? -3.706 -11.611 0.665 1.00 82.31 91 LYS A CA 1
ATOM 746 C C . LYS A 1 91 ? -3.695 -11.428 2.183 1.00 82.31 91 LYS A C 1
ATOM 748 O O . LYS A 1 91 ? -4.467 -12.100 2.861 1.00 82.31 91 LYS A O 1
ATOM 753 N N . ARG A 1 92 ? -2.854 -10.537 2.723 1.00 76.62 92 ARG A N 1
ATOM 754 C CA . ARG A 1 92 ? -2.819 -10.206 4.159 1.00 76.62 92 ARG A CA 1
ATOM 755 C C . ARG A 1 92 ? -4.148 -9.610 4.613 1.00 76.62 92 ARG A C 1
ATOM 757 O O . ARG A 1 92 ? -4.705 -10.080 5.596 1.00 76.62 92 ARG A O 1
ATOM 764 N N . ILE A 1 93 ? -4.676 -8.641 3.868 1.00 69.31 93 ILE A N 1
ATOM 765 C CA . ILE A 1 93 ? -5.937 -7.966 4.207 1.00 69.31 93 ILE A CA 1
ATOM 766 C C . ILE A 1 93 ? -7.133 -8.916 4.079 1.00 69.31 93 ILE A C 1
ATOM 768 O O . ILE A 1 93 ? -7.990 -8.922 4.950 1.00 69.31 93 ILE A O 1
ATOM 772 N N . LYS A 1 94 ? -7.158 -9.800 3.070 1.00 65.19 94 LYS A N 1
ATOM 773 C CA . LYS A 1 94 ? -8.200 -10.842 2.950 1.00 65.19 94 LYS A CA 1
ATOM 774 C C . LYS A 1 94 ? -8.176 -11.897 4.069 1.00 65.19 94 LYS A C 1
ATOM 776 O O . LYS A 1 94 ? -9.137 -12.645 4.198 1.00 65.19 94 LYS A O 1
ATOM 781 N N . LYS A 1 95 ? -7.076 -12.005 4.825 1.00 55.16 95 LYS A N 1
ATOM 782 C CA . LYS A 1 95 ? -6.925 -12.920 5.970 1.00 55.16 95 LYS A CA 1
ATOM 783 C C . LYS A 1 95 ? -7.200 -12.258 7.323 1.00 55.16 95 LYS A C 1
ATOM 785 O O . LYS A 1 95 ? -7.208 -12.968 8.325 1.00 55.16 95 LYS A O 1
ATOM 790 N N . LEU A 1 96 ? -7.379 -10.938 7.370 1.00 50.84 96 LEU A N 1
ATOM 791 C CA . LEU A 1 96 ? -7.868 -10.266 8.570 1.00 50.84 96 LEU A CA 1
ATOM 792 C C . LEU A 1 96 ? -9.393 -10.492 8.653 1.00 50.84 96 LEU A C 1
ATOM 794 O O . LEU A 1 96 ? -10.065 -10.241 7.652 1.00 50.84 96 LEU A O 1
ATOM 798 N N . PRO A 1 97 ? -9.908 -11.037 9.772 1.00 46.25 97 PRO A N 1
ATOM 799 C CA . PRO A 1 97 ? -11.332 -11.316 9.960 1.00 46.25 97 PRO A CA 1
ATOM 800 C C . PRO A 1 97 ? -12.189 -10.046 10.015 1.00 46.25 97 PRO A C 1
ATOM 802 O O . PRO A 1 97 ? -11.674 -8.991 10.458 1.00 46.25 97 PRO A O 1
#

pLDDT: mean 79.9, std 10.83, range [46.25, 95.31]

Foldseek 3Di:
DDDPVVLVVLVVVVVVPDDLVVVLVVCVVVVDDPVVSVVSDDPDPDDCLVVLQVQLVVQLVQLVVCVVPPCSVVSNVVSVVSVVVSVVVVVVVVPPD

Secondary structure (DSSP, 8-state):
---HHHHHHHHHHHHTT--HHHHHHHHHHTT--HHHHHHHS------THHHHHHHHHHHHHHHHHTTTSTTHHHHHHHHHHHHHHHHHHHHHHHT--

Sequence (97 aa):
MISEEKIRELQRLLKKGEPEGEIRESLKRQGYTEEEIEQVFVPHQYDMRSWYMIFGVLITLAGLFYCKTPGGLMVLLLGLYLLYSYDKEGKRIKKLP

Radius of gyration: 21.46 Å; chains: 1; bounding box: 45×33×53 Å